Protein AF-D2I5Q4-F1 (afdb_monomer)

Mean predicted aligned error: 5.02 Å

Sequence (47 aa):
LFQWLVTFRDVAINFSPEEWECLNATQKDLYMDVMLENYSNLISLGK

Foldseek 3Di:
DPPDDDDLVNQQDDDDPVRVVVDDPVRVVVNVVSSVVSVVVNVVVVD

InterPro domains:
  IPR001909 Krueppel-associated box [PF01352] (5-46)
  IPR001909 Krueppel-associated box [PS50805] (6-47)
  IPR001909 Krueppel-associated box [SM00349] (6-47)
  IPR001909 Krueppel-associated box [cd07765] (6-45)
  IPR036051 Krueppel-associated box domain superfamily [SSF109640] (2-46)
  IPR050169 Krueppel C2H2-type zinc-finger [PTHR23232] (5-46)

Organism: Ailuropoda melanoleuca (NCBI:txid9646)

Structure (mmCIF, N/CA/C/O backbone):
data_AF-D2I5Q4-F1
#
_entry.id   AF-D2I5Q4-F1
#
loop_
_atom_site.group_PDB
_atom_site.id
_atom_site.type_symbol
_atom_site.label_atom_id
_atom_site.label_alt_id
_atom_site.label_comp_id
_atom_site.label_asym_id
_atom_site.label_entity_id
_atom_site.label_seq_id
_atom_site.pdbx_PDB_ins_code
_atom_site.Cartn_x
_atom_site.Cartn_y
_atom_site.Cartn_z
_atom_site.occupancy
_atom_site.B_iso_or_equiv
_atom_site.auth_seq_id
_atom_site.auth_comp_id
_atom_site.auth_asym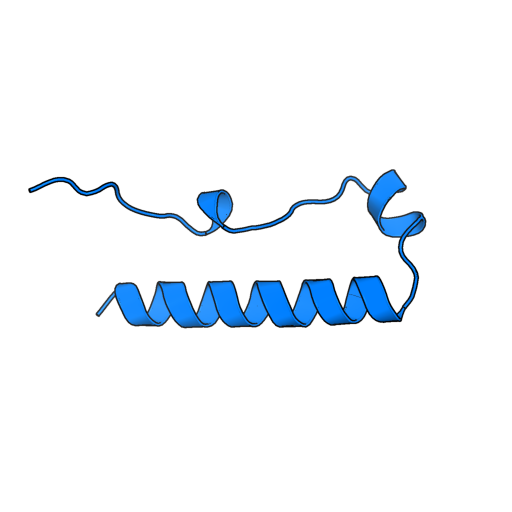_id
_atom_site.auth_atom_id
_atom_site.pdbx_PDB_model_num
ATOM 1 N N . LEU A 1 1 ? 17.625 7.407 -23.981 1.00 49.19 1 LEU A N 1
ATOM 2 C CA . LEU A 1 1 ? 17.432 5.948 -23.786 1.00 49.19 1 LEU A CA 1
ATOM 3 C C . LEU A 1 1 ? 17.197 5.554 -22.315 1.00 49.19 1 LEU A C 1
ATOM 5 O O . LEU A 1 1 ? 17.219 4.376 -22.011 1.00 49.19 1 LEU A O 1
ATOM 9 N N . PHE A 1 2 ? 16.920 6.505 -21.4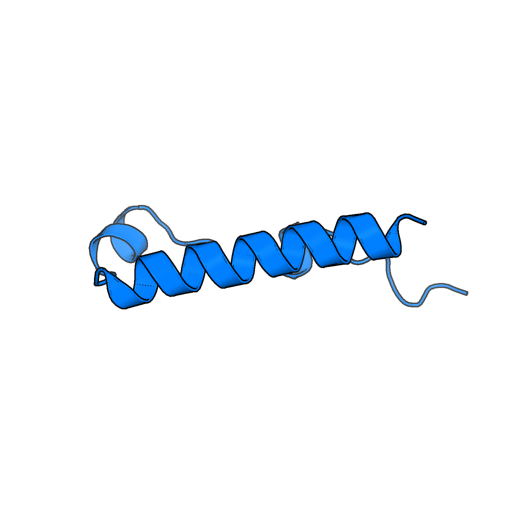12 1.00 57.44 2 PHE A N 1
ATOM 10 C CA . PHE A 1 2 ? 16.681 6.275 -19.979 1.00 57.44 2 PHE A CA 1
ATOM 11 C C . PHE A 1 2 ? 15.502 7.155 -19.518 1.00 57.44 2 PHE A C 1
ATOM 13 O O . PHE A 1 2 ? 15.685 8.116 -18.778 1.00 57.44 2 PHE A O 1
ATOM 20 N N . GLN A 1 3 ? 14.278 6.894 -19.988 1.00 54.38 3 GLN A N 1
ATOM 21 C CA . GLN A 1 3 ? 13.105 7.341 -19.223 1.00 54.38 3 GLN A CA 1
ATOM 22 C C . GLN A 1 3 ? 12.926 6.317 -18.096 1.00 54.38 3 GLN A C 1
ATOM 24 O O . GLN A 1 3 ? 12.219 5.336 -18.254 1.00 54.38 3 GLN A O 1
ATOM 29 N N . TRP A 1 4 ? 13.767 6.503 -17.074 1.00 61.12 4 TRP A N 1
ATOM 30 C CA . TRP A 1 4 ? 13.800 5.945 -15.719 1.00 61.12 4 TRP A CA 1
ATOM 31 C C . TRP A 1 4 ? 13.000 4.661 -15.449 1.00 61.12 4 TRP A C 1
ATOM 33 O O . TRP A 1 4 ? 11.778 4.650 -15.516 1.00 61.12 4 TRP A O 1
ATOM 43 N N . LEU A 1 5 ? 13.714 3.595 -15.065 1.00 76.69 5 LEU A N 1
ATOM 44 C CA . LEU A 1 5 ? 13.143 2.360 -14.520 1.00 76.69 5 LEU A CA 1
ATOM 45 C C . LEU A 1 5 ? 12.188 2.697 -13.367 1.00 76.69 5 LEU A C 1
ATOM 47 O O . LEU A 1 5 ? 12.641 3.097 -12.298 1.00 76.69 5 LEU A O 1
ATOM 51 N N . VAL A 1 6 ? 10.886 2.538 -13.594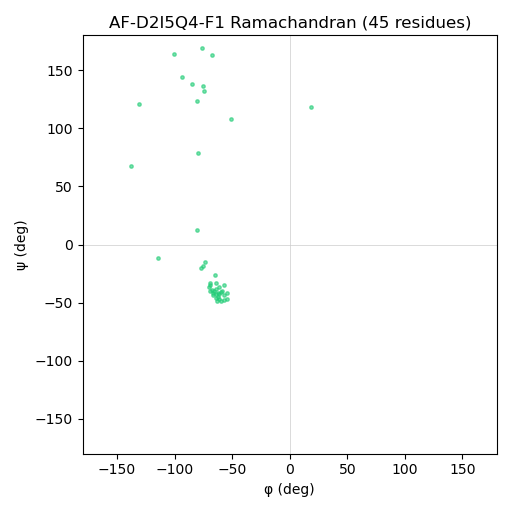 1.00 79.75 6 VAL A N 1
ATOM 52 C CA . VAL A 1 6 ? 9.871 2.653 -12.544 1.00 79.75 6 VAL A CA 1
ATOM 53 C C . VAL A 1 6 ? 9.841 1.335 -11.785 1.00 79.75 6 VAL A C 1
ATOM 55 O O . VAL A 1 6 ? 9.649 0.270 -12.372 1.00 79.75 6 VAL A O 1
ATOM 58 N N . THR A 1 7 ? 10.048 1.397 -10.478 1.00 85.62 7 THR A N 1
ATOM 59 C CA . THR A 1 7 ? 9.941 0.248 -9.583 1.00 85.62 7 THR A CA 1
ATOM 60 C C . THR A 1 7 ? 8.603 0.268 -8.854 1.00 85.62 7 THR A C 1
ATOM 62 O O . THR A 1 7 ? 7.934 1.296 -8.765 1.00 85.62 7 THR A O 1
ATOM 65 N N . PHE A 1 8 ? 8.218 -0.862 -8.258 1.00 84.44 8 PHE A N 1
ATOM 66 C CA . PHE A 1 8 ? 7.005 -0.914 -7.436 1.00 84.44 8 PHE A CA 1
ATOM 67 C C . PHE A 1 8 ? 7.024 0.091 -6.293 1.00 84.44 8 PHE A C 1
ATOM 69 O O . PHE A 1 8 ? 5.998 0.679 -5.979 1.00 84.44 8 PHE A O 1
ATOM 76 N N . ARG A 1 9 ? 8.200 0.346 -5.717 1.00 87.06 9 ARG A N 1
ATOM 77 C CA . ARG A 1 9 ? 8.353 1.311 -4.630 1.00 87.06 9 ARG A CA 1
ATOM 78 C C . ARG A 1 9 ? 8.053 2.747 -5.073 1.00 87.06 9 ARG A C 1
ATOM 80 O O . ARG A 1 9 ? 7.637 3.533 -4.234 1.00 87.06 9 ARG A O 1
ATOM 87 N N . ASP A 1 10 ? 8.221 3.069 -6.353 1.00 89.38 10 ASP A N 1
ATOM 88 C CA . ASP A 1 10 ? 7.962 4.416 -6.878 1.00 89.38 10 ASP A CA 1
ATOM 89 C C . ASP A 1 10 ? 6.463 4.701 -7.060 1.00 89.38 10 ASP A C 1
ATOM 91 O O . ASP A 1 10 ? 6.060 5.860 -7.114 1.00 89.38 10 ASP A O 1
ATOM 95 N N . VAL A 1 11 ? 5.634 3.654 -7.142 1.00 88.81 11 VAL A N 1
ATOM 96 C CA . VAL A 1 11 ? 4.174 3.761 -7.335 1.00 88.81 11 VAL A CA 1
ATOM 97 C C . VAL A 1 11 ? 3.365 3.248 -6.141 1.00 88.81 11 VAL A C 1
ATOM 99 O O . VAL A 1 11 ? 2.160 3.474 -6.064 1.00 88.81 11 VAL A O 1
ATOM 102 N N . ALA A 1 12 ? 4.011 2.565 -5.196 1.00 91.25 12 ALA A N 1
ATOM 103 C CA . ALA A 1 12 ? 3.389 2.059 -3.984 1.00 91.25 12 ALA A CA 1
ATOM 104 C C . ALA A 1 12 ? 3.112 3.184 -2.981 1.00 91.25 12 ALA A C 1
ATOM 106 O O . ALA A 1 12 ? 4.001 3.957 -2.626 1.00 91.25 12 ALA A O 1
ATOM 107 N N . ILE A 1 13 ? 1.895 3.204 -2.443 1.00 91.62 13 ILE A N 1
ATOM 108 C CA . ILE A 1 13 ? 1.581 3.974 -1.239 1.00 91.62 13 ILE A CA 1
ATOM 109 C C . ILE A 1 13 ? 1.956 3.103 -0.037 1.00 91.62 13 ILE A C 1
ATOM 111 O O . ILE A 1 13 ? 1.716 1.894 -0.036 1.00 91.62 13 ILE A O 1
ATOM 115 N N . ASN A 1 14 ? 2.571 3.690 0.985 1.00 91.19 14 ASN A N 1
ATOM 11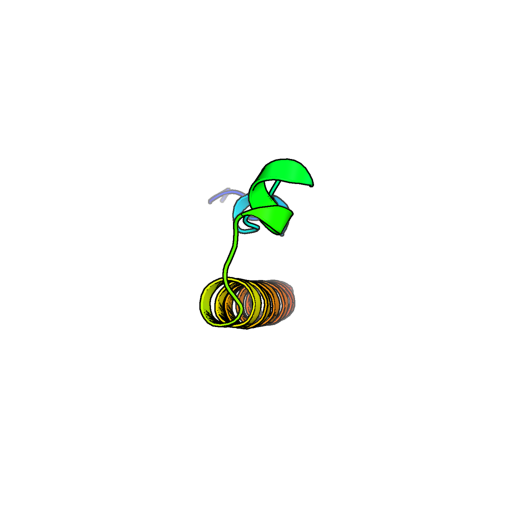6 C CA . ASN A 1 14 ? 2.944 2.961 2.190 1.00 91.19 14 ASN A CA 1
ATOM 117 C C . ASN A 1 14 ? 2.473 3.726 3.420 1.00 91.19 14 ASN A C 1
ATOM 119 O O . ASN A 1 14 ? 2.881 4.866 3.621 1.00 91.19 14 ASN A O 1
ATOM 123 N N . PHE A 1 15 ? 1.638 3.076 4.222 1.00 94.88 15 PHE A N 1
ATOM 124 C CA . PHE A 1 15 ? 1.151 3.608 5.489 1.00 94.88 15 PHE A CA 1
ATOM 125 C C . PHE A 1 15 ? 2.036 3.123 6.637 1.00 94.88 15 PHE A C 1
ATOM 127 O O . PHE A 1 15 ? 2.504 1.978 6.624 1.00 94.88 15 PHE A O 1
ATOM 134 N N . SER A 1 16 ? 2.250 3.967 7.645 1.00 96.50 16 SER A N 1
ATOM 135 C CA . 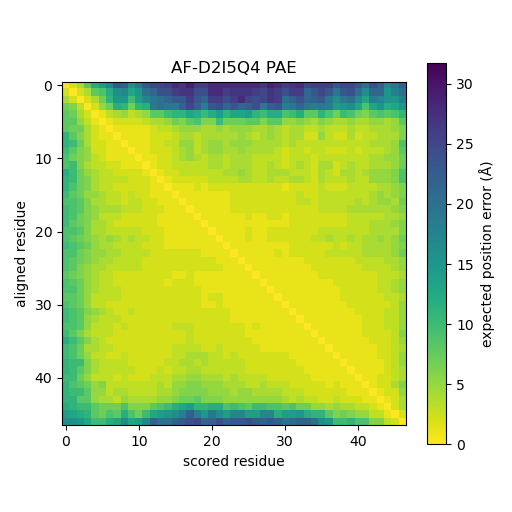SER A 1 16 ? 2.694 3.486 8.955 1.00 96.50 16 SER A CA 1
ATOM 136 C C . SER A 1 16 ? 1.583 2.652 9.622 1.00 96.50 16 SER A C 1
ATOM 138 O O . SER A 1 16 ? 0.420 2.738 9.216 1.00 96.50 16 SER A O 1
ATOM 140 N N . PRO A 1 17 ? 1.892 1.843 10.652 1.00 97.38 17 PRO A N 1
ATOM 141 C CA . PRO A 1 17 ? 0.866 1.135 11.419 1.00 97.38 17 PRO A CA 1
ATOM 142 C C . PRO A 1 17 ? -0.210 2.071 11.989 1.00 97.38 17 PRO A C 1
ATOM 144 O O . PRO A 1 17 ? -1.397 1.775 11.890 1.00 97.38 17 PRO A O 1
ATOM 147 N N . GLU A 1 18 ? 0.193 3.229 12.513 1.00 98.06 18 GLU A N 1
ATOM 148 C CA . GLU A 1 18 ? -0.711 4.231 13.086 1.00 98.06 18 GLU A CA 1
ATOM 149 C C . GLU A 1 18 ? -1.617 4.849 12.010 1.00 98.06 18 GLU A C 1
ATOM 151 O O . GLU A 1 18 ? -2.820 5.011 12.219 1.00 98.06 18 GLU A O 1
ATOM 156 N N . GLU A 1 19 ? -1.067 5.151 10.830 1.00 97.94 19 GLU A N 1
ATOM 157 C CA . GLU A 1 19 ? -1.850 5.649 9.695 1.00 97.94 19 GLU A CA 1
ATOM 158 C C . GLU A 1 19 ? -2.833 4.588 9.190 1.00 97.94 19 GLU A C 1
ATOM 160 O O . GLU A 1 19 ? -3.987 4.902 8.900 1.00 97.94 19 GLU A O 1
ATOM 165 N N . TRP A 1 20 ? -2.406 3.322 9.140 1.00 97.25 20 TRP A N 1
ATOM 166 C CA . TRP A 1 20 ? -3.237 2.193 8.725 1.00 97.25 20 TRP A CA 1
ATOM 167 C C . TRP A 1 20 ? -4.413 1.940 9.676 1.00 97.25 20 TRP A C 1
ATOM 169 O O . TRP A 1 20 ? -5.520 1.611 9.236 1.00 97.25 20 TRP A O 1
ATOM 179 N N . GLU A 1 21 ? -4.206 2.096 10.983 1.00 97.56 21 GLU A N 1
ATOM 180 C CA . GLU A 1 21 ? -5.270 1.999 11.987 1.00 97.56 21 GLU A CA 1
ATOM 181 C C . GLU A 1 21 ? -6.321 3.102 11.830 1.00 97.56 21 GLU A C 1
ATOM 183 O O . GLU A 1 21 ? -7.508 2.844 12.035 1.00 97.56 21 GLU A O 1
ATOM 188 N N . CYS A 1 22 ? -5.913 4.295 11.390 1.00 97.81 22 CYS A N 1
ATOM 189 C CA . CYS A 1 22 ? -6.817 5.421 11.151 1.00 97.81 22 CYS A CA 1
ATOM 190 C C . CYS A 1 22 ? -7.692 5.264 9.894 1.00 97.81 22 CYS A C 1
ATOM 192 O O . CYS A 1 22 ? -8.665 6.006 9.737 1.00 97.81 22 CYS A O 1
ATOM 194 N N . LEU A 1 23 ? -7.373 4.329 8.992 1.00 97.75 23 LEU A N 1
ATOM 195 C CA . LEU A 1 23 ? -8.148 4.116 7.770 1.00 97.75 23 LEU A CA 1
ATOM 196 C C . LEU A 1 23 ? -9.468 3.393 8.053 1.00 97.75 23 LEU A C 1
ATOM 198 O O . LEU A 1 23 ? -9.514 2.365 8.737 1.00 97.75 23 LEU A O 1
ATOM 202 N N . ASN A 1 24 ? -10.541 3.877 7.433 1.00 98.31 24 ASN A N 1
ATOM 203 C CA . ASN A 1 24 ? -11.808 3.153 7.398 1.00 98.31 24 ASN A CA 1
ATOM 204 C C . ASN A 1 24 ? -11.766 1.981 6.395 1.00 98.31 24 ASN A C 1
ATOM 206 O O . ASN A 1 24 ? -10.840 1.861 5.591 1.00 98.31 24 ASN A O 1
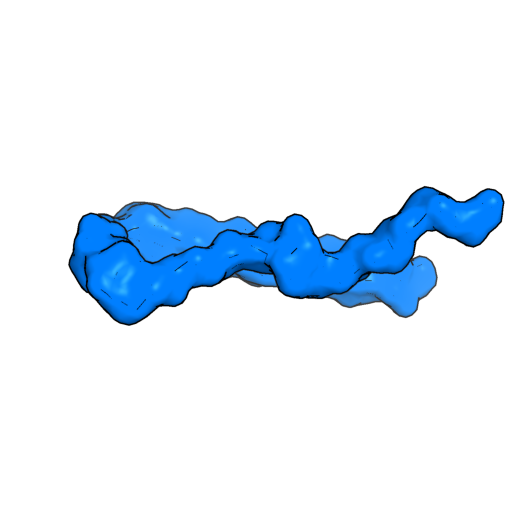ATOM 210 N N . ALA A 1 25 ? -12.779 1.110 6.440 1.00 97.88 25 ALA A N 1
ATOM 211 C CA . ALA A 1 25 ? -12.849 -0.080 5.586 1.00 97.88 25 ALA A CA 1
ATOM 212 C C . ALA A 1 25 ? -12.728 0.261 4.090 1.00 97.88 25 ALA A C 1
ATOM 214 O O . ALA A 1 25 ? -11.890 -0.306 3.400 1.00 97.88 25 ALA A O 1
ATOM 215 N N . THR A 1 26 ? -13.466 1.268 3.617 1.00 98.12 26 THR A N 1
ATOM 216 C CA . THR A 1 26 ? -13.439 1.698 2.212 1.00 98.12 26 THR A CA 1
ATOM 217 C C . THR A 1 26 ? -12.058 2.182 1.769 1.00 98.12 26 THR A C 1
ATOM 219 O O . THR A 1 26 ? -11.649 1.934 0.640 1.00 98.12 26 THR A O 1
ATOM 222 N N . GLN A 1 27 ? -11.311 2.855 2.647 1.00 97.44 27 GLN A N 1
ATOM 223 C CA . GLN A 1 27 ? -9.945 3.292 2.351 1.00 97.44 27 GLN A CA 1
ATOM 224 C C . GLN A 1 27 ? -8.961 2.117 2.279 1.00 97.44 27 GLN A C 1
ATOM 226 O O . GLN A 1 27 ? -8.056 2.139 1.447 1.00 97.44 27 GLN A O 1
ATOM 231 N N . LYS A 1 28 ? -9.139 1.092 3.122 1.00 97.69 28 LYS A N 1
ATOM 232 C CA . LYS A 1 28 ? -8.324 -0.134 3.085 1.00 97.69 28 LYS A CA 1
ATOM 233 C C . LYS A 1 28 ? -8.608 -0.963 1.834 1.00 97.69 28 LYS A C 1
ATOM 235 O O . LYS A 1 28 ? -7.665 -1.455 1.220 1.00 97.69 28 LYS A O 1
ATOM 240 N N . ASP A 1 29 ? -9.872 -1.056 1.434 1.00 98.00 29 ASP A N 1
ATOM 241 C CA . ASP A 1 29 ? -10.271 -1.728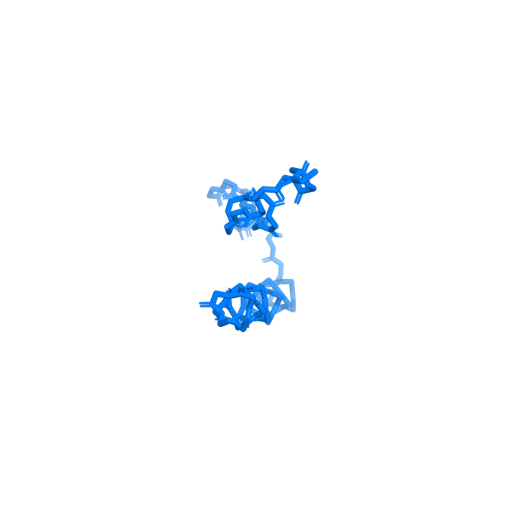 0.194 1.00 98.00 29 ASP A CA 1
ATOM 242 C C . ASP A 1 29 ? -9.668 -1.011 -1.022 1.00 98.00 29 ASP A C 1
ATOM 244 O O . ASP A 1 29 ? -8.981 -1.629 -1.832 1.00 98.00 29 ASP A O 1
ATOM 248 N N . LEU A 1 30 ? -9.798 0.321 -1.082 1.00 97.12 30 LEU A N 1
ATOM 249 C CA . LEU A 1 30 ? -9.205 1.126 -2.151 1.00 97.12 30 LEU A CA 1
ATOM 250 C C . LEU A 1 30 ? -7.676 0.989 -2.210 1.00 97.12 30 LEU A C 1
ATOM 252 O O . LEU A 1 30 ? -7.106 0.916 -3.296 1.00 97.12 30 LEU A O 1
ATOM 256 N N . TYR A 1 31 ? -7.002 0.954 -1.056 1.00 96.50 31 TYR A N 1
ATOM 257 C CA . TYR A 1 31 ? -5.563 0.707 -1.005 1.00 96.50 31 TYR A CA 1
ATOM 258 C C . TYR A 1 31 ? -5.200 -0.622 -1.673 1.00 96.50 31 TYR A C 1
ATOM 260 O O . TYR A 1 31 ? -4.288 -0.667 -2.498 1.00 96.50 31 TYR A O 1
ATOM 268 N N . MET A 1 32 ? -5.924 -1.692 -1.342 1.00 95.69 32 MET A N 1
ATOM 269 C CA . MET A 1 32 ? -5.684 -3.008 -1.926 1.00 95.69 32 MET A CA 1
ATOM 270 C C . MET A 1 32 ? -5.902 -3.009 -3.440 1.00 95.69 32 MET A C 1
ATOM 272 O O . MET A 1 32 ? -5.040 -3.514 -4.160 1.00 95.69 32 MET A O 1
ATOM 276 N N . ASP A 1 33 ? -6.986 -2.400 -3.922 1.00 96.75 33 ASP A N 1
ATOM 277 C CA . ASP A 1 33 ? -7.288 -2.307 -5.355 1.00 96.75 33 ASP A CA 1
ATOM 278 C C . ASP A 1 33 ? -6.173 -1.582 -6.122 1.00 96.75 33 ASP A C 1
ATOM 280 O O . ASP A 1 33 ? -5.641 -2.106 -7.105 1.00 96.75 33 ASP A O 1
ATOM 284 N N . VAL A 1 34 ? -5.746 -0.417 -5.625 1.00 94.69 34 VAL A N 1
ATOM 285 C CA . VAL A 1 34 ? -4.670 0.378 -6.240 1.00 94.69 34 VAL A CA 1
ATOM 286 C C . VAL A 1 34 ? -3.346 -0.390 -6.247 1.00 94.69 34 VAL A C 1
ATOM 288 O O . VAL A 1 34 ? -2.623 -0.389 -7.244 1.00 94.69 34 VAL A O 1
ATOM 291 N N . MET A 1 35 ? -3.011 -1.082 -5.156 1.00 94.69 35 MET A N 1
ATOM 292 C CA . MET A 1 35 ? -1.759 -1.838 -5.071 1.00 94.69 35 MET A CA 1
ATOM 293 C C . MET A 1 35 ? -1.746 -3.064 -5.992 1.00 94.69 35 MET A C 1
ATOM 295 O O . MET A 1 35 ? -0.700 -3.383 -6.567 1.00 94.69 35 MET A O 1
ATOM 299 N N . LEU A 1 36 ? -2.892 -3.725 -6.177 1.00 94.38 36 LEU A N 1
ATOM 300 C CA . LEU A 1 36 ? -3.047 -4.823 -7.134 1.00 94.38 36 LEU A CA 1
ATOM 301 C C . LEU A 1 36 ? -2.911 -4.338 -8.581 1.00 94.38 36 LEU A C 1
ATOM 303 O O . LEU A 1 36 ? -2.211 -4.974 -9.375 1.00 94.38 36 LEU A O 1
ATOM 307 N N . GLU A 1 37 ? -3.523 -3.202 -8.917 1.00 94.06 37 GLU A N 1
ATOM 308 C CA . GLU A 1 37 ? -3.394 -2.594 -10.242 1.00 94.06 37 GLU A CA 1
ATOM 309 C C . GLU A 1 37 ? -1.936 -2.212 -10.534 1.00 94.06 37 GLU A C 1
ATOM 311 O O . GLU A 1 37 ? -1.385 -2.591 -11.570 1.00 94.06 37 GLU A O 1
ATOM 316 N N . ASN A 1 38 ? -1.267 -1.560 -9.579 1.00 91.88 38 ASN A N 1
ATOM 317 C CA . ASN A 1 38 ? 0.150 -1.213 -9.682 1.00 91.88 38 ASN A CA 1
ATOM 318 C C . ASN A 1 38 ? 1.036 -2.444 -9.916 1.00 91.88 38 ASN A C 1
ATOM 320 O O . ASN A 1 38 ? 1.933 -2.416 -10.761 1.00 91.88 38 ASN A O 1
ATOM 324 N N . TYR A 1 39 ? 0.778 -3.540 -9.200 1.00 90.00 39 TYR A N 1
ATOM 325 C CA . TYR A 1 39 ? 1.520 -4.788 -9.372 1.00 90.00 39 TYR A CA 1
ATOM 326 C C . TYR A 1 39 ? 1.311 -5.391 -10.771 1.00 90.00 39 TYR A C 1
ATOM 328 O O . TYR A 1 39 ? 2.280 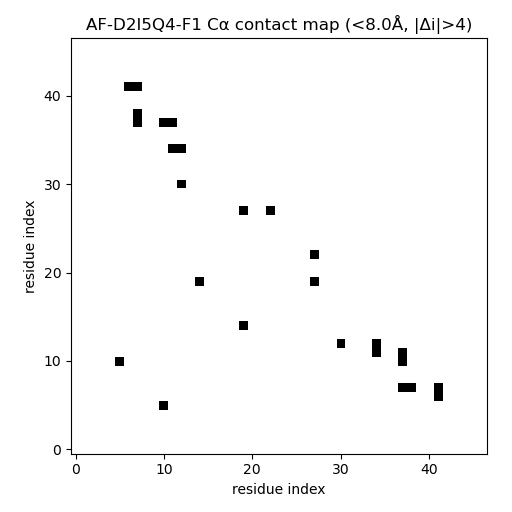-5.753 -11.445 1.00 90.00 39 TYR A O 1
ATOM 336 N N . SER A 1 40 ? 0.061 -5.440 -11.242 1.00 91.19 40 SER A N 1
ATOM 337 C CA . SER A 1 40 ? -0.289 -5.928 -12.584 1.00 91.19 40 SER A CA 1
ATOM 338 C C . SER A 1 40 ? 0.358 -5.091 -13.695 1.00 91.19 40 SER A C 1
ATOM 340 O O . SER A 1 40 ? 0.915 -5.631 -14.659 1.00 91.19 40 SER A O 1
ATOM 342 N N . ASN A 1 41 ? 0.342 -3.767 -13.543 1.00 89.31 41 ASN A N 1
ATOM 343 C CA . ASN A 1 41 ? 0.932 -2.837 -14.501 1.00 89.31 41 ASN A CA 1
ATOM 344 C C . ASN A 1 41 ? 2.451 -3.023 -14.605 1.00 89.31 41 ASN A C 1
ATOM 346 O O . ASN A 1 41 ? 2.983 -3.089 -15.711 1.00 89.31 41 ASN A O 1
ATOM 350 N N . LEU A 1 42 ? 3.157 -3.202 -13.485 1.00 85.88 42 LEU A N 1
ATOM 351 C CA . LEU A 1 42 ? 4.607 -3.436 -13.509 1.00 85.88 42 LEU A CA 1
ATOM 352 C C . LEU A 1 42 ? 4.994 -4.774 -14.131 1.00 85.88 42 LEU A C 1
ATOM 354 O O . LEU A 1 42 ? 5.962 -4.825 -14.887 1.00 85.88 42 LEU A O 1
ATOM 358 N N . ILE A 1 43 ? 4.239 -5.845 -13.863 1.00 85.00 43 ILE A N 1
ATOM 359 C CA . ILE A 1 43 ? 4.437 -7.124 -14.562 1.00 85.00 43 ILE A CA 1
ATOM 360 C C . ILE A 1 43 ? 4.268 -6.935 -16.073 1.00 85.00 43 ILE A C 1
ATOM 362 O O . ILE A 1 43 ? 5.022 -7.511 -16.856 1.00 85.00 43 ILE A O 1
ATOM 366 N N . SER A 1 44 ? 3.292 -6.126 -16.485 1.00 84.06 44 SER A N 1
ATOM 367 C CA . SER A 1 44 ? 3.005 -5.875 -17.899 1.00 84.06 44 SER A CA 1
ATOM 368 C C . SER A 1 44 ? 4.098 -5.059 -18.596 1.00 84.06 44 SER A C 1
ATOM 370 O O . SER A 1 44 ? 4.368 -5.304 -19.767 1.00 84.06 44 SER A O 1
ATOM 372 N N . LEU A 1 45 ? 4.752 -4.136 -17.883 1.00 77.69 45 LEU A N 1
ATOM 373 C CA . LEU A 1 45 ? 5.896 -3.354 -18.376 1.00 77.69 45 LEU A CA 1
ATOM 374 C C . LEU A 1 45 ? 7.208 -4.155 -18.433 1.00 77.69 45 LEU A C 1
ATOM 376 O O . LEU A 1 45 ? 8.143 -3.748 -19.114 1.00 77.69 45 LEU A O 1
ATOM 380 N N . GLY A 1 46 ? 7.289 -5.279 -17.717 1.00 65.19 46 GLY A N 1
ATOM 381 C CA . GLY A 1 46 ? 8.418 -6.213 -17.758 1.00 65.19 46 GLY A CA 1
ATOM 382 C C . GLY A 1 46 ? 8.407 -7.184 -18.948 1.00 65.19 46 GLY A C 1
ATOM 383 O O . GLY A 1 46 ? 9.148 -8.168 -18.913 1.00 65.19 46 GLY A O 1
ATOM 384 N N . LYS A 1 47 ? 7.561 -6.945 -19.960 1.00 51.19 47 LYS A N 1
ATOM 385 C CA . LYS A 1 47 ? 7.504 -7.680 -21.234 1.00 51.19 47 LYS A CA 1
ATOM 386 C C . LYS A 1 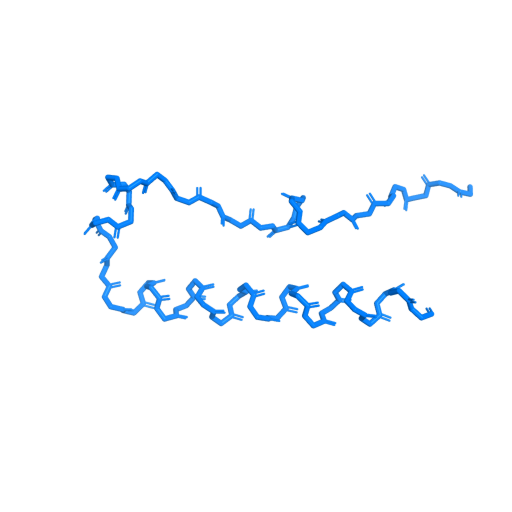47 ? 8.049 -6.854 -22.390 1.00 51.19 47 LYS A C 1
ATOM 388 O O . LYS A 1 47 ? 7.840 -5.623 -22.387 1.00 51.19 47 LYS A O 1
#

Secondary structure (DSSP, 8-state):
--S----HHHH-----HHHHHH--HHHHHHHHHHHHHHHHHHHHHT-

pLDDT: mean 87.78, std 13.37, range [49.19, 98.31]

Solvent-accessible surface area (backbone atoms only — not comparable to full-atom values): 3079 Å² total; per-residue (Å²): 143,74,91,64,92,82,51,69,78,79,75,54,86,81,72,54,74,72,57,52,68,72,49,52,70,70,56,53,52,50,50,52,52,54,52,51,50,52,52,53,51,52,59,60,67,74,105

Nearest PDB structures (foldseek):
  7z36-assembly1_D  TM=9.534E-01  e=4.247E-03  Homo sapiens

Radius of gyration: 13.38 Å; Cα contacts (8 Å, |Δi|>4): 13; chains: 1; bounding box: 31×15×37 Å